Protein AF-A0A0N8TDS8-F1 (afdb_monomer_lite)

Foldseek 3Di:
DADPFNDKDKDDDPPDPPDDIDIDGHWPVRQVVPPDVVLVVCVVVVNNVLVVQCVPDPGSVSSVVSVCVVVVVD

Secondary structure (DSSP, 8-state):
---SS-EEEE------TT----EEEE-HHHHHT-SS-HHHHHHHTT-THHHHHHTT-SSHHHHHHHHHHHHHT-

Radius of gyration: 13.67 Å; chains: 1; bounding box: 40×26×28 Å

Sequence (74 aa):
VFAAAPFCFEQSITGGHAERGGCIFLNLAGLENWPGDWRVHLEKSGCGWVAELMAGAQTDQQAVKLILEQVTIT

Organism: NCBI:txid251720

Structure (mmCIF, N/CA/C/O backbone):
data_AF-A0A0N8TDS8-F1
#
_entry.id   AF-A0A0N8TDS8-F1
#
loop_
_atom_site.group_PDB
_atom_site.id
_atom_site.type_symbol
_atom_site.label_atom_id
_atom_site.label_alt_id
_atom_site.label_comp_id
_atom_site.label_asym_id
_atom_site.label_entity_id
_atom_site.label_seq_id
_atom_site.pdbx_PDB_ins_code
_atom_site.Cartn_x
_atom_site.Cartn_y
_atom_site.Cartn_z
_atom_site.occupancy
_atom_site.B_iso_or_equiv
_atom_site.auth_seq_id
_atom_site.auth_comp_id
_atom_site.auth_asym_id
_atom_site.auth_atom_id
_atom_site.pdbx_PDB_model_num
ATOM 1 N N . VAL A 1 1 ? -0.929 9.459 17.049 1.00 50.84 1 VAL A N 1
ATOM 2 C CA . VAL A 1 1 ? -1.294 10.419 15.981 1.00 50.84 1 VAL A CA 1
ATOM 3 C C . VAL A 1 1 ? -0.797 9.827 14.677 1.00 50.84 1 VAL A C 1
ATOM 5 O O . VAL A 1 1 ? 0.395 9.566 14.591 1.00 50.84 1 VAL A O 1
ATOM 8 N N . PHE A 1 2 ? -1.685 9.512 13.734 1.00 61.75 2 PHE A N 1
ATOM 9 C CA . PHE A 1 2 ? -1.270 9.045 12.406 1.00 61.75 2 PHE A CA 1
ATOM 10 C C . PHE A 1 2 ? -0.771 10.232 11.573 1.00 61.75 2 PHE A C 1
ATOM 12 O O . PHE A 1 2 ? -1.263 11.349 11.748 1.00 61.75 2 PHE A O 1
ATOM 19 N N . ALA A 1 3 ? 0.214 10.001 10.704 1.00 70.50 3 ALA A N 1
ATOM 20 C CA . ALA A 1 3 ? 0.675 11.010 9.755 1.00 70.50 3 ALA A CA 1
ATOM 21 C C . ALA A 1 3 ? -0.465 11.410 8.802 1.00 70.50 3 ALA A C 1
ATOM 23 O O . ALA A 1 3 ? -1.308 10.581 8.468 1.00 70.50 3 ALA A O 1
ATOM 24 N N . ALA A 1 4 ? -0.476 12.667 8.347 1.00 81.00 4 ALA A N 1
ATOM 25 C CA . ALA A 1 4 ? -1.512 13.190 7.447 1.00 81.00 4 ALA A CA 1
ATOM 26 C C . ALA A 1 4 ? -1.518 12.533 6.049 1.00 81.00 4 ALA A C 1
ATOM 28 O O . ALA A 1 4 ? -2.497 12.655 5.324 1.00 81.00 4 ALA A O 1
ATOM 29 N N . ALA A 1 5 ? -0.430 11.856 5.674 1.00 88.88 5 ALA A N 1
ATOM 30 C CA . ALA A 1 5 ? -0.276 11.102 4.433 1.00 88.88 5 ALA A CA 1
ATOM 31 C C . ALA A 1 5 ? 0.543 9.834 4.741 1.00 88.88 5 ALA A C 1
ATOM 33 O O . ALA A 1 5 ? 1.772 9.860 4.662 1.00 88.88 5 ALA A O 1
ATOM 34 N N . PRO A 1 6 ? -0.105 8.758 5.221 1.00 87.75 6 PRO A N 1
ATOM 35 C CA . PRO A 1 6 ? 0.600 7.601 5.764 1.00 87.75 6 PRO A CA 1
ATOM 36 C C . PRO A 1 6 ? 1.169 6.657 4.696 1.00 87.75 6 PRO A C 1
ATOM 38 O O . PRO A 1 6 ? 1.974 5.794 5.038 1.00 87.75 6 PRO A O 1
ATOM 41 N N . PHE A 1 7 ? 0.772 6.790 3.427 1.00 90.00 7 PHE A N 1
ATOM 42 C CA . PHE A 1 7 ? 1.192 5.881 2.362 1.00 90.00 7 PHE A CA 1
ATOM 43 C C . PHE A 1 7 ? 2.390 6.451 1.614 1.00 90.00 7 PHE A C 1
ATOM 45 O O . PHE A 1 7 ? 2.298 7.529 1.035 1.00 90.00 7 PHE A O 1
ATOM 52 N N . CYS A 1 8 ? 3.503 5.723 1.614 1.00 90.06 8 CYS A N 1
ATOM 53 C CA . CYS A 1 8 ? 4.725 6.115 0.922 1.00 90.06 8 CYS A CA 1
ATOM 54 C C . CYS A 1 8 ? 4.962 5.201 -0.283 1.00 90.06 8 CYS A C 1
ATOM 56 O O . CYS A 1 8 ? 5.018 3.983 -0.125 1.00 90.06 8 CYS A O 1
ATOM 58 N N . PHE A 1 9 ? 5.137 5.789 -1.467 1.00 85.94 9 PHE A N 1
ATOM 59 C CA . PHE A 1 9 ? 5.664 5.091 -2.640 1.00 85.94 9 PHE A CA 1
ATOM 60 C C . PHE A 1 9 ? 7.041 5.645 -2.939 1.00 85.94 9 PHE A C 1
ATOM 62 O O . PHE A 1 9 ? 7.187 6.831 -3.237 1.00 85.94 9 PHE A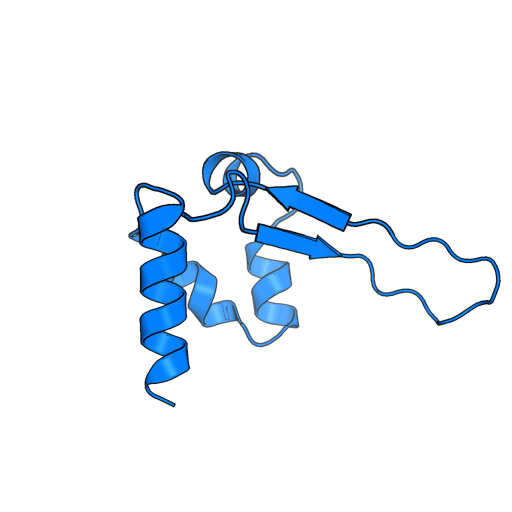 O 1
ATOM 69 N N . GLU A 1 10 ? 8.045 4.784 -2.865 1.00 84.19 10 GLU A N 1
ATOM 70 C CA . GLU A 1 10 ? 9.432 5.146 -3.110 1.00 84.19 10 GLU A CA 1
ATOM 71 C C . GLU A 1 10 ? 9.987 4.442 -4.344 1.00 84.19 10 GLU A C 1
ATOM 73 O O . GLU A 1 10 ? 9.615 3.319 -4.690 1.00 84.19 10 GLU A O 1
ATOM 78 N N . GLN A 1 11 ? 10.883 5.137 -5.033 1.00 81.19 11 GLN A N 1
ATOM 79 C CA . GLN A 1 11 ? 11.612 4.579 -6.153 1.00 81.19 11 GLN A CA 1
ATOM 80 C C . GLN A 1 11 ? 12.803 3.777 -5.630 1.00 81.19 11 GLN A C 1
ATOM 82 O O . GLN A 1 11 ? 13.695 4.324 -4.981 1.00 81.19 11 GLN A O 1
ATOM 87 N N . SER A 1 12 ? 12.851 2.490 -5.977 1.00 76.56 12 SER A N 1
ATOM 88 C CA . SER A 1 12 ? 14.063 1.693 -5.797 1.00 76.56 12 SER A CA 1
ATOM 89 C C . SER A 1 12 ? 15.163 2.224 -6.723 1.00 76.56 12 SER A C 1
ATOM 91 O O . SER A 1 12 ? 14.953 2.343 -7.932 1.00 76.56 12 SER A O 1
ATOM 93 N N . ILE A 1 13 ? 16.320 2.563 -6.154 1.00 78.88 13 ILE A N 1
ATOM 94 C CA . ILE A 1 13 ? 17.511 3.011 -6.888 1.00 78.88 13 ILE A CA 1
ATOM 95 C C . ILE A 1 13 ? 18.589 1.927 -6.845 1.00 78.88 13 ILE A C 1
ATOM 97 O O . ILE A 1 13 ? 18.751 1.244 -5.835 1.00 78.88 13 ILE A O 1
ATOM 101 N N . THR A 1 14 ? 19.360 1.768 -7.922 1.00 69.75 14 THR A N 1
ATOM 102 C CA . THR A 1 14 ? 20.354 0.684 -8.081 1.00 69.75 14 THR A CA 1
ATOM 103 C C . THR A 1 14 ? 21.676 0.977 -7.340 1.00 69.75 14 THR A C 1
ATOM 105 O O . THR A 1 14 ? 22.726 0.426 -7.652 1.00 69.75 14 THR A O 1
ATOM 108 N N . GLY A 1 15 ? 21.639 1.830 -6.309 1.00 70.44 15 GLY A N 1
ATOM 109 C CA . GLY A 1 15 ? 22.757 2.056 -5.383 1.00 70.44 15 GLY A CA 1
ATOM 110 C C . GLY A 1 15 ? 23.941 2.849 -5.951 1.00 70.44 15 GLY A C 1
ATOM 111 O O . GLY A 1 15 ? 25.023 2.832 -5.365 1.00 70.44 15 GLY A O 1
ATOM 112 N N . GLY 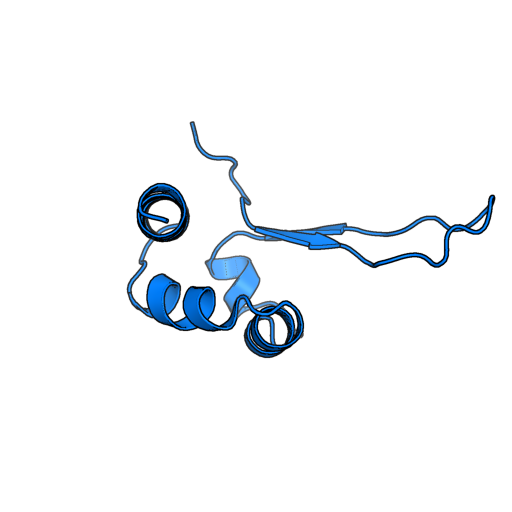A 1 16 ? 23.775 3.548 -7.078 1.00 76.75 16 GLY A N 1
ATOM 113 C CA . GLY A 1 16 ? 24.814 4.425 -7.620 1.00 76.75 16 GLY A CA 1
ATOM 114 C C . GLY A 1 16 ? 25.074 5.626 -6.704 1.00 76.75 16 GLY A C 1
ATOM 115 O O . GLY A 1 16 ? 24.137 6.280 -6.258 1.00 76.75 16 GLY A O 1
ATOM 116 N N . HIS A 1 17 ? 26.347 5.968 -6.467 1.00 72.00 17 HIS A N 1
ATOM 117 C CA . HIS A 1 17 ? 26.776 7.045 -5.550 1.00 72.00 17 HIS A CA 1
ATOM 118 C C . HIS A 1 17 ? 26.163 8.437 -5.830 1.00 72.00 17 HIS A C 1
ATOM 120 O O . HIS A 1 17 ? 26.235 9.316 -4.974 1.00 72.00 17 HIS A O 1
ATOM 126 N N . ALA A 1 18 ? 25.586 8.654 -7.015 1.00 74.50 18 ALA A N 1
ATOM 127 C CA . ALA A 1 18 ? 24.974 9.916 -7.429 1.00 74.50 18 ALA A CA 1
ATOM 128 C C . ALA A 1 18 ? 23.453 9.828 -7.658 1.00 74.50 18 ALA A C 1
ATOM 130 O O . ALA A 1 18 ? 22.833 10.838 -7.992 1.00 74.50 18 ALA A O 1
ATOM 131 N N . GLU A 1 19 ? 22.839 8.652 -7.501 1.00 68.25 19 GLU A N 1
ATOM 132 C CA . GLU A 1 19 ? 21.404 8.498 -7.736 1.00 68.25 19 GLU A CA 1
ATOM 133 C C . GLU A 1 19 ? 20.608 9.004 -6.534 1.00 68.25 19 GLU A C 1
ATOM 135 O O . GLU A 1 19 ? 20.816 8.587 -5.395 1.00 68.25 19 GLU A O 1
ATOM 140 N N . ARG A 1 20 ? 19.673 9.923 -6.789 1.00 66.56 20 ARG A N 1
ATOM 141 C CA . ARG A 1 20 ? 18.686 10.355 -5.799 1.00 66.56 20 ARG A CA 1
ATOM 142 C C . ARG A 1 20 ? 17.362 9.693 -6.135 1.00 66.56 20 ARG A C 1
ATOM 144 O O . ARG A 1 20 ? 16.758 10.015 -7.154 1.00 66.56 20 ARG A O 1
ATOM 151 N N . GLY A 1 21 ? 16.937 8.770 -5.280 1.00 74.88 21 GLY A N 1
ATOM 152 C CA . GLY A 1 21 ? 15.578 8.244 -5.314 1.00 74.88 21 GLY A CA 1
ATOM 153 C C . GLY A 1 21 ? 14.569 9.323 -4.932 1.00 74.88 21 GLY A C 1
ATOM 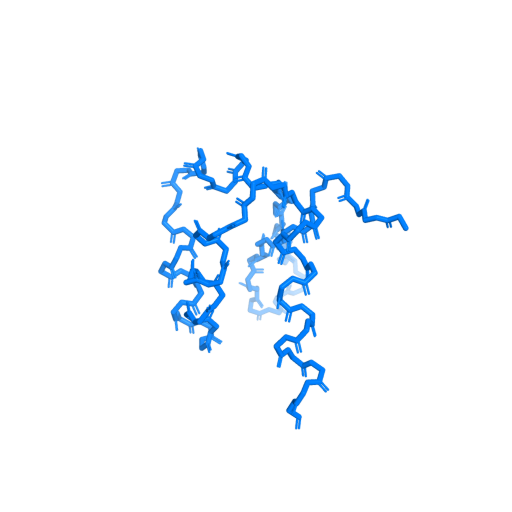154 O O . GLY A 1 21 ? 14.911 10.319 -4.289 1.00 74.88 21 GLY A O 1
ATOM 155 N N . GLY A 1 22 ? 13.322 9.121 -5.338 1.00 84.00 22 GLY A N 1
ATOM 156 C CA . GLY A 1 22 ? 12.190 9.935 -4.914 1.00 84.00 22 GLY A CA 1
ATOM 157 C C . GLY A 1 22 ? 11.217 9.114 -4.082 1.00 84.00 22 GLY A C 1
ATOM 158 O O . GLY A 1 22 ? 11.123 7.898 -4.247 1.00 84.00 22 GLY A O 1
ATOM 159 N N . CYS A 1 23 ? 10.466 9.792 -3.223 1.00 87.62 23 CYS A N 1
ATOM 160 C CA . CYS A 1 23 ? 9.263 9.233 -2.628 1.00 87.62 23 CYS A CA 1
ATOM 161 C C . CYS A 1 23 ? 8.113 10.231 -2.734 1.00 87.62 23 CYS A C 1
ATOM 163 O O . CYS A 1 23 ? 8.320 11.447 -2.781 1.00 87.62 23 CYS A O 1
ATOM 165 N N . ILE A 1 24 ? 6.898 9.700 -2.781 1.00 88.81 24 ILE A N 1
ATOM 166 C CA . ILE A 1 24 ? 5.668 10.469 -2.654 1.00 88.81 24 ILE A CA 1
ATOM 167 C C . ILE A 1 24 ? 4.882 9.931 -1.465 1.00 88.81 24 ILE A C 1
ATOM 169 O O . ILE A 1 24 ? 4.733 8.720 -1.302 1.00 88.81 24 ILE A O 1
ATOM 173 N N . PHE A 1 25 ? 4.382 10.852 -0.645 1.00 91.19 25 PHE A N 1
ATOM 174 C CA . PHE A 1 25 ? 3.486 10.546 0.460 1.00 91.19 25 PHE A CA 1
ATOM 175 C C . PHE A 1 25 ? 2.063 10.915 0.064 1.00 91.19 25 PHE A C 1
ATOM 177 O O . PHE A 1 25 ? 1.803 12.042 -0.360 1.00 91.19 25 PHE A O 1
ATOM 184 N N . LEU A 1 26 ? 1.148 9.965 0.209 1.00 91.75 26 LEU A N 1
ATOM 185 C CA . LEU A 1 26 ? -0.255 10.100 -0.149 1.00 91.75 26 LEU A CA 1
ATOM 186 C C . LEU A 1 26 ? -1.139 9.743 1.050 1.00 91.75 26 LEU A C 1
ATOM 188 O O . LEU A 1 26 ? -0.795 8.910 1.891 1.00 91.75 26 LEU A O 1
ATOM 192 N N . ASN A 1 27 ? -2.292 10.397 1.124 1.00 93.12 27 ASN A N 1
ATOM 193 C CA . ASN A 1 27 ? -3.430 9.933 1.911 1.00 93.12 27 ASN A CA 1
ATOM 194 C C . ASN A 1 27 ? -4.346 9.068 1.030 1.00 93.12 27 ASN A C 1
ATOM 196 O O . ASN A 1 27 ? -4.071 8.890 -0.156 1.00 93.12 27 ASN A O 1
ATOM 200 N N . LEU A 1 28 ? -5.428 8.524 1.582 1.00 90.88 28 LEU A N 1
ATOM 201 C CA . LEU A 1 28 ? -6.334 7.629 0.858 1.00 90.88 28 LEU A CA 1
ATOM 202 C C . LEU A 1 28 ? -6.963 8.315 -0.365 1.00 90.88 28 LEU A C 1
ATOM 204 O O . LEU A 1 28 ? -7.034 7.736 -1.444 1.00 90.88 28 LEU A O 1
ATOM 208 N N . ALA A 1 29 ? -7.338 9.589 -0.235 1.00 90.56 29 ALA A N 1
ATOM 209 C CA . ALA A 1 29 ? -7.824 10.374 -1.368 1.00 90.56 29 ALA A CA 1
ATOM 210 C C . ALA A 1 29 ? -6.728 10.601 -2.425 1.00 90.56 29 ALA A C 1
ATOM 212 O O . ALA A 1 29 ? -6.995 10.560 -3.623 1.00 90.56 29 ALA A O 1
ATOM 213 N N . GLY A 1 30 ? -5.492 10.844 -1.995 1.00 91.94 30 GLY A N 1
ATOM 214 C CA . GLY A 1 30 ? -4.335 11.025 -2.863 1.00 91.94 30 GLY A CA 1
ATOM 215 C C . GLY A 1 30 ? -3.965 9.750 -3.611 1.00 91.94 30 GLY A C 1
ATOM 216 O O . GLY A 1 30 ? -3.595 9.838 -4.772 1.00 91.94 30 GLY A O 1
ATOM 217 N N . LEU A 1 31 ? -4.124 8.587 -2.978 1.00 90.56 31 LEU A N 1
ATOM 218 C CA . LEU A 1 31 ? -3.978 7.271 -3.597 1.00 90.56 31 LEU A CA 1
ATOM 219 C C . LEU A 1 31 ? -4.964 7.073 -4.749 1.00 90.56 31 LEU A C 1
ATOM 221 O O . LEU A 1 31 ? -4.546 6.755 -5.855 1.00 90.56 31 LEU A O 1
ATOM 225 N N . GLU A 1 32 ? -6.258 7.302 -4.517 1.00 90.00 32 GLU A N 1
ATOM 226 C CA . GLU A 1 32 ? -7.280 7.111 -5.560 1.00 90.00 32 GLU A CA 1
ATOM 227 C C . GLU A 1 32 ? -7.171 8.125 -6.708 1.00 90.00 32 GLU A C 1
ATOM 229 O O . GLU A 1 32 ? -7.573 7.834 -7.830 1.00 90.00 32 GLU A O 1
ATOM 234 N N . ASN A 1 33 ? -6.602 9.306 -6.451 1.00 91.00 33 ASN A N 1
ATOM 235 C CA . ASN A 1 33 ? -6.341 10.315 -7.482 1.00 91.00 33 ASN A CA 1
ATOM 236 C C . ASN A 1 33 ? -4.937 10.211 -8.099 1.00 91.00 33 ASN A C 1
ATOM 238 O O . ASN A 1 33 ? -4.600 10.996 -8.991 1.00 91.00 33 ASN A O 1
ATOM 242 N N . TRP A 1 34 ? -4.089 9.300 -7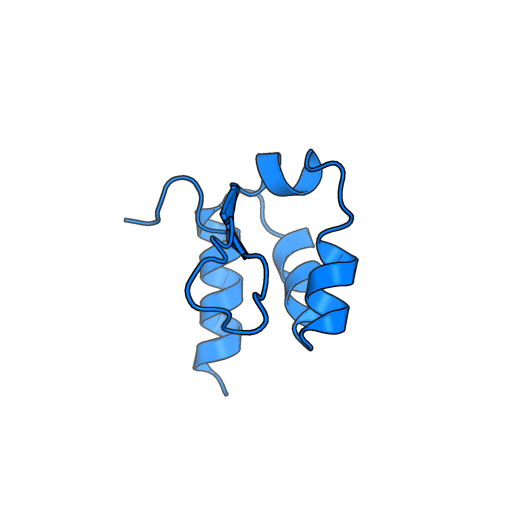.617 1.00 90.25 34 TRP A N 1
ATOM 243 C CA . TRP A 1 34 ? -2.744 9.149 -8.152 1.00 90.25 34 TRP A CA 1
ATOM 244 C C . TRP A 1 34 ? -2.836 8.554 -9.565 1.00 90.25 34 TRP A C 1
ATOM 246 O O . TRP A 1 34 ? -3.529 7.562 -9.764 1.00 90.25 34 TRP A O 1
ATOM 256 N N . PRO A 1 35 ? -2.151 9.128 -10.572 1.00 85.81 35 PRO A N 1
ATOM 257 C CA . PRO A 1 35 ? -2.254 8.659 -11.957 1.00 85.81 35 PRO A CA 1
ATOM 258 C C . PRO A 1 35 ? -1.693 7.247 -12.183 1.00 85.81 35 PRO A C 1
ATOM 260 O O . PRO A 1 35 ? -1.915 6.669 -13.246 1.00 85.81 35 PRO A O 1
ATOM 263 N N . GLY A 1 36 ? -0.937 6.705 -11.225 1.00 83.88 36 GLY A N 1
ATOM 264 C CA . GLY A 1 36 ? -0.491 5.317 -11.240 1.00 83.88 36 GLY A CA 1
ATOM 265 C C . GLY A 1 36 ? -1.521 4.389 -10.597 1.00 83.88 36 GLY A C 1
ATOM 266 O O . GLY A 1 36 ? -2.189 4.752 -9.633 1.00 83.88 36 GLY A O 1
ATOM 267 N N . ASP A 1 37 ? -1.614 3.155 -11.089 1.00 88.81 37 ASP A N 1
ATOM 268 C CA . ASP A 1 37 ? -2.419 2.128 -10.428 1.00 88.81 37 ASP A CA 1
ATOM 269 C C . ASP A 1 37 ? -1.658 1.575 -9.215 1.00 88.81 37 ASP A C 1
ATOM 271 O O . ASP A 1 37 ? -0.896 0.608 -9.306 1.00 88.81 37 ASP A O 1
ATOM 275 N N . TRP A 1 38 ? -1.837 2.219 -8.061 1.00 90.25 38 TRP A N 1
ATOM 276 C CA . TRP A 1 38 ? -1.198 1.819 -6.807 1.00 90.25 38 TRP A CA 1
ATOM 277 C C . TRP A 1 38 ? -1.531 0.380 -6.392 1.00 90.25 38 TRP A C 1
ATOM 279 O O . TRP A 1 38 ? -0.725 -0.245 -5.701 1.00 90.25 38 TRP A O 1
ATOM 289 N N . ARG A 1 39 ? -2.659 -0.185 -6.847 1.00 92.75 39 ARG A N 1
ATOM 290 C CA . ARG A 1 39 ? -3.026 -1.580 -6.563 1.00 92.75 39 ARG A CA 1
ATOM 291 C C . ARG A 1 39 ? -2.068 -2.535 -7.269 1.00 92.75 39 ARG A C 1
ATOM 293 O O . ARG A 1 39 ? -1.570 -3.470 -6.652 1.00 92.75 39 ARG A O 1
ATOM 300 N N . VAL A 1 40 ? -1.686 -2.236 -8.512 1.00 91.62 40 VAL A N 1
ATOM 301 C CA . VAL A 1 40 ? -0.658 -3.003 -9.242 1.00 91.62 40 VAL A CA 1
ATOM 302 C C . VAL A 1 40 ? 0.701 -2.950 -8.536 1.00 91.62 40 VAL A C 1
ATOM 304 O O . VAL A 1 40 ? 1.449 -3.929 -8.562 1.00 91.62 40 VAL A O 1
ATOM 307 N N . HIS A 1 41 ? 1.046 -1.828 -7.898 1.00 88.94 41 HIS A N 1
ATOM 308 C CA . HIS A 1 41 ? 2.279 -1.736 -7.111 1.00 88.94 41 HIS A CA 1
ATOM 309 C C . HIS A 1 41 ? 2.246 -2.646 -5.879 1.00 88.94 41 HIS A C 1
ATOM 311 O O . HIS A 1 41 ? 3.249 -3.301 -5.598 1.00 88.94 41 HIS A O 1
ATOM 317 N N . LEU A 1 42 ? 1.101 -2.735 -5.198 1.00 91.69 42 LEU A N 1
ATOM 318 C CA . LEU A 1 42 ? 0.911 -3.649 -4.072 1.00 91.69 42 LEU A CA 1
ATOM 319 C C . LEU A 1 42 ? 0.973 -5.118 -4.490 1.00 91.69 42 LEU A C 1
ATOM 321 O O . LEU A 1 42 ? 1.611 -5.915 -3.810 1.00 91.69 42 LEU A O 1
ATOM 325 N N . GLU A 1 43 ? 0.376 -5.481 -5.624 1.00 92.25 43 GLU A N 1
ATOM 326 C CA . GLU A 1 43 ? 0.489 -6.841 -6.167 1.00 92.25 43 GLU A CA 1
ATOM 327 C C . GLU A 1 43 ? 1.954 -7.227 -6.401 1.00 92.25 43 GLU A C 1
ATOM 329 O O . GLU A 1 43 ? 2.424 -8.275 -5.956 1.00 92.25 43 GLU A O 1
ATOM 334 N N . LYS A 1 44 ? 2.724 -6.336 -7.036 1.00 89.94 44 LYS A N 1
ATOM 335 C CA . LYS A 1 44 ? 4.149 -6.566 -7.317 1.00 89.94 44 LYS A CA 1
ATOM 336 C C . LYS A 1 44 ? 5.012 -6.661 -6.060 1.00 89.94 44 LYS A C 1
ATOM 338 O O . LYS A 1 44 ? 6.059 -7.300 -6.115 1.00 89.94 44 LYS A O 1
ATOM 343 N N . SER A 1 45 ? 4.606 -6.035 -4.955 1.00 87.00 45 SER A N 1
ATOM 344 C CA . SER A 1 45 ? 5.311 -6.129 -3.674 1.00 87.00 45 SER A CA 1
ATOM 345 C C . SER A 1 45 ? 4.853 -7.307 -2.805 1.00 87.00 45 SER A C 1
ATOM 347 O O . SER A 1 45 ? 5.382 -7.480 -1.710 1.00 87.00 45 SER A O 1
ATOM 349 N N . GLY A 1 46 ? 3.895 -8.123 -3.268 1.00 89.94 46 GLY A N 1
ATOM 350 C CA . GLY A 1 46 ? 3.293 -9.200 -2.473 1.00 89.94 46 GLY A CA 1
ATOM 351 C C . GLY A 1 46 ? 2.298 -8.704 -1.416 1.00 89.94 46 GLY A C 1
ATOM 352 O O . GLY A 1 46 ? 1.862 -9.473 -0.562 1.00 89.94 46 GLY A O 1
ATOM 353 N N . CYS A 1 47 ? 1.917 -7.427 -1.477 1.00 91.31 47 CYS A N 1
ATOM 354 C CA . CYS A 1 47 ? 0.983 -6.771 -0.567 1.00 91.31 47 CYS A CA 1
ATOM 355 C C . CYS A 1 47 ? -0.411 -6.561 -1.184 1.00 91.31 47 CYS A C 1
ATOM 357 O O . CYS A 1 47 ? -1.137 -5.678 -0.731 1.00 91.31 47 CYS A O 1
ATOM 359 N N . GLY A 1 48 ? -0.804 -7.340 -2.200 1.00 92.00 48 GLY A N 1
ATOM 360 C CA . GLY A 1 48 ? -2.104 -7.211 -2.884 1.00 92.00 48 GLY A CA 1
ATOM 361 C C . GLY A 1 48 ? -3.311 -7.193 -1.934 1.00 92.00 48 GLY A C 1
ATOM 362 O O . GLY A 1 48 ? -4.235 -6.397 -2.099 1.00 92.00 48 GLY A O 1
ATOM 363 N N . TRP A 1 49 ? -3.225 -7.952 -0.836 1.00 91.38 49 TRP A N 1
ATOM 364 C CA . TRP A 1 49 ? -4.211 -7.992 0.253 1.00 91.38 49 TRP A CA 1
ATOM 365 C C . TRP A 1 49 ? -4.537 -6.615 0.863 1.00 91.38 49 TRP A C 1
ATOM 367 O O . TRP A 1 49 ? -5.638 -6.401 1.371 1.00 91.38 49 TRP A O 1
ATOM 377 N N . VAL A 1 50 ? -3.611 -5.652 0.801 1.00 92.94 50 VAL A N 1
ATOM 378 C CA . VAL A 1 50 ? -3.827 -4.290 1.311 1.00 92.94 50 VAL A CA 1
ATOM 379 C C . VAL A 1 50 ? -4.915 -3.573 0.508 1.00 92.94 50 VAL A C 1
ATOM 381 O O . VAL A 1 50 ? -5.708 -2.835 1.089 1.00 92.94 50 VAL A O 1
ATOM 384 N N . ALA A 1 51 ? -4.998 -3.796 -0.808 1.00 91.94 51 ALA A N 1
ATOM 385 C CA . ALA A 1 51 ? -6.002 -3.144 -1.647 1.00 91.94 51 ALA A CA 1
ATOM 386 C C . ALA A 1 51 ? -7.430 -3.559 -1.260 1.00 91.94 51 ALA A C 1
ATOM 388 O O . ALA A 1 51 ? -8.327 -2.716 -1.225 1.00 91.94 51 ALA A O 1
ATOM 389 N N . GLU A 1 52 ? -7.625 -4.834 -0.917 1.00 90.31 52 GLU A N 1
ATOM 390 C CA . GLU A 1 52 ? -8.912 -5.368 -0.463 1.00 90.31 52 GLU A CA 1
ATOM 391 C C . GLU A 1 52 ? -9.309 -4.800 0.903 1.00 90.31 52 GLU A C 1
ATOM 393 O O . GLU A 1 52 ? -10.439 -4.347 1.082 1.00 90.31 52 GLU A O 1
ATOM 398 N N . LEU A 1 53 ? -8.371 -4.745 1.855 1.00 89.12 53 LEU A N 1
ATOM 399 C CA . LEU A 1 53 ? -8.633 -4.166 3.177 1.00 89.12 53 LEU A CA 1
ATOM 400 C C . LEU A 1 53 ? -8.955 -2.672 3.106 1.00 89.12 53 LEU A C 1
ATOM 402 O O . LEU A 1 53 ? -9.836 -2.189 3.819 1.00 89.12 53 LEU A O 1
ATOM 406 N N . MET A 1 54 ? -8.260 -1.929 2.244 1.00 88.44 54 MET A N 1
ATOM 407 C CA . MET A 1 54 ? -8.495 -0.494 2.100 1.00 88.44 54 MET A CA 1
ATOM 408 C C . MET A 1 54 ? -9.799 -0.165 1.370 1.00 88.44 54 MET A C 1
ATOM 410 O O . MET A 1 54 ? -10.328 0.921 1.584 1.00 88.44 54 MET A O 1
ATOM 414 N N . ALA A 1 55 ? -10.371 -1.085 0.584 1.00 87.38 55 ALA A N 1
ATOM 415 C CA . ALA A 1 55 ? -11.658 -0.864 -0.083 1.00 87.38 55 ALA A CA 1
ATOM 416 C C . ALA A 1 55 ? -12.818 -0.602 0.903 1.00 87.38 55 ALA A C 1
ATOM 418 O O . ALA A 1 55 ? -13.811 0.020 0.531 1.00 87.38 55 ALA A O 1
ATOM 419 N N . GLY A 1 56 ? -12.697 -1.054 2.158 1.00 83.88 56 GLY A N 1
ATOM 420 C CA . GLY A 1 56 ? -13.668 -0.795 3.229 1.00 83.88 56 GLY A CA 1
ATOM 421 C C . GLY A 1 56 ? -13.335 0.399 4.133 1.00 83.88 56 GLY A C 1
ATOM 422 O O . GLY A 1 56 ? -14.057 0.650 5.104 1.00 83.88 56 GLY A O 1
ATOM 423 N N . ALA A 1 57 ? -12.234 1.109 3.879 1.00 89.56 57 ALA A N 1
ATOM 424 C CA . ALA A 1 57 ? -11.790 2.216 4.712 1.00 89.56 57 ALA A CA 1
ATOM 425 C C . ALA A 1 57 ? -12.334 3.560 4.209 1.00 89.56 57 ALA A C 1
ATOM 427 O O . ALA A 1 57 ? -12.177 3.914 3.048 1.00 89.56 57 ALA A O 1
ATOM 428 N N . GLN A 1 58 ? -12.901 4.356 5.118 1.00 88.38 58 GLN A N 1
ATOM 429 C CA . GLN A 1 58 ? -13.416 5.696 4.807 1.00 88.38 58 GLN A CA 1
ATOM 430 C C . GLN A 1 58 ? -12.437 6.814 5.188 1.00 88.38 58 GLN A C 1
ATOM 432 O O . GLN A 1 58 ? -12.634 7.970 4.821 1.00 88.38 58 GLN A O 1
ATOM 437 N N . THR A 1 59 ? -11.405 6.494 5.971 1.00 91.38 59 THR A N 1
ATOM 438 C CA . THR A 1 59 ? -10.412 7.457 6.465 1.00 91.38 59 THR A CA 1
ATOM 439 C C . THR A 1 59 ? -9.019 6.841 6.471 1.00 91.38 59 THR A C 1
ATOM 441 O O . THR A 1 59 ? -8.877 5.627 6.632 1.00 91.38 59 THR A O 1
ATOM 444 N N . ASP A 1 60 ? -7.989 7.686 6.395 1.00 90.38 60 ASP A N 1
ATOM 445 C CA . ASP A 1 60 ? -6.584 7.265 6.483 1.00 90.38 60 ASP A CA 1
ATOM 446 C C . ASP A 1 60 ? -6.308 6.461 7.758 1.00 90.38 60 ASP A C 1
ATOM 448 O O . ASP A 1 60 ? -5.636 5.434 7.735 1.00 90.38 60 ASP A O 1
ATOM 452 N N . GLN A 1 61 ? -6.874 6.903 8.884 1.00 90.44 61 GLN A N 1
ATOM 453 C CA . GLN A 1 61 ? -6.697 6.247 10.179 1.00 90.44 61 GLN A CA 1
ATOM 454 C C . GLN A 1 61 ? -7.327 4.855 10.200 1.00 90.44 61 GLN A C 1
ATOM 456 O O . GLN A 1 61 ? -6.735 3.925 10.743 1.00 90.44 61 GLN A O 1
ATOM 461 N N . GLN A 1 62 ? -8.513 4.703 9.605 1.00 91.88 62 GLN A N 1
ATOM 462 C CA . GLN A 1 62 ? -9.171 3.406 9.484 1.00 91.88 62 GLN A CA 1
ATOM 463 C C . GLN A 1 62 ? -8.377 2.474 8.565 1.00 91.88 62 GLN A C 1
ATOM 465 O O . GLN A 1 62 ? -8.165 1.323 8.931 1.00 91.88 62 GLN A O 1
ATOM 470 N N . ALA A 1 63 ? -7.895 2.972 7.423 1.00 91.81 63 ALA A N 1
ATOM 471 C CA . ALA A 1 63 ? -7.080 2.190 6.496 1.00 91.81 63 ALA A CA 1
ATOM 472 C C . ALA A 1 63 ? -5.801 1.677 7.175 1.00 91.81 63 ALA A C 1
ATOM 474 O O . ALA A 1 63 ? -5.540 0.476 7.177 1.00 91.81 63 ALA A O 1
ATOM 475 N N . VAL A 1 64 ? -5.048 2.563 7.837 1.00 91.44 64 VAL A N 1
ATOM 476 C CA . VAL A 1 64 ? -3.830 2.180 8.568 1.00 91.44 64 VAL A CA 1
ATOM 477 C C . VAL A 1 64 ? -4.146 1.198 9.695 1.00 91.44 64 VAL A C 1
ATOM 479 O O . VAL A 1 64 ? -3.417 0.226 9.875 1.00 91.44 64 VAL A O 1
ATOM 482 N N . LYS A 1 65 ? -5.234 1.413 10.441 1.00 91.81 65 LYS A N 1
ATOM 483 C CA . LYS A 1 65 ? -5.651 0.500 11.510 1.00 91.81 65 LYS A CA 1
ATOM 484 C C . LYS A 1 65 ? -5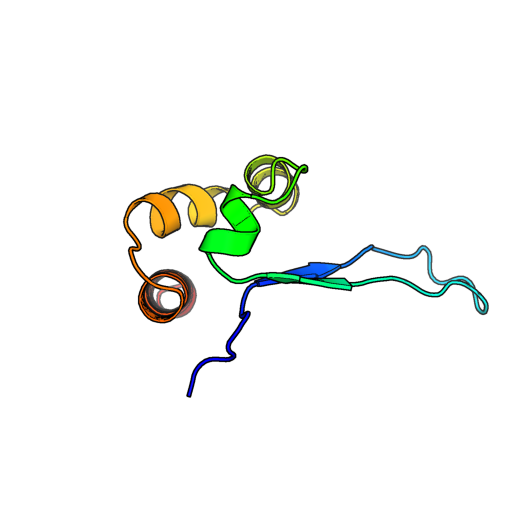.915 -0.913 10.978 1.00 91.81 65 LYS A C 1
ATOM 486 O O . LYS A 1 65 ? -5.360 -1.854 11.533 1.00 91.81 65 LYS A O 1
ATOM 491 N N . LEU A 1 66 ? -6.699 -1.051 9.906 1.00 91.81 66 LEU A N 1
ATOM 492 C CA . LEU A 1 66 ? -7.011 -2.352 9.298 1.00 91.81 66 LEU A CA 1
ATOM 493 C C . LEU A 1 66 ? -5.741 -3.083 8.833 1.00 91.81 66 LEU A C 1
ATOM 495 O O . LEU A 1 66 ? -5.591 -4.279 9.067 1.00 91.81 66 LEU A O 1
ATOM 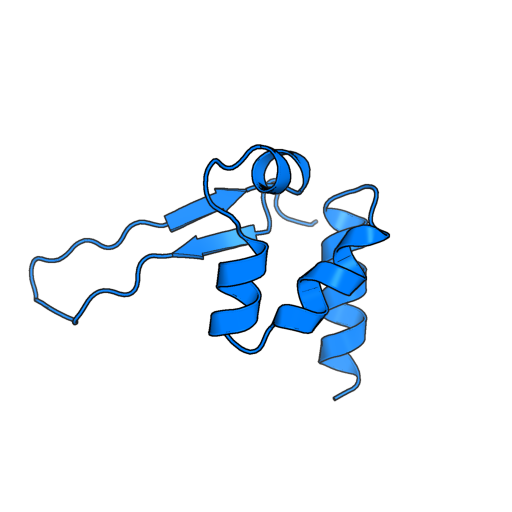499 N N . ILE A 1 67 ? -4.796 -2.353 8.230 1.00 90.94 67 ILE A N 1
ATOM 500 C CA . ILE A 1 67 ? -3.502 -2.904 7.802 1.00 90.94 67 ILE A CA 1
ATOM 501 C C . ILE A 1 67 ? -2.694 -3.395 9.010 1.00 90.94 67 ILE A C 1
ATOM 503 O O . ILE A 1 67 ? -2.182 -4.513 8.996 1.00 90.94 67 ILE A O 1
ATOM 507 N N . LEU A 1 68 ? -2.585 -2.585 10.067 1.00 90.88 68 LEU A N 1
ATOM 508 C CA . LEU A 1 68 ? -1.832 -2.953 11.270 1.00 90.88 68 LEU A CA 1
ATOM 509 C C . LEU A 1 68 ? -2.445 -4.159 11.990 1.00 90.88 68 LEU A C 1
ATOM 511 O O . LEU A 1 68 ? -1.701 -5.019 12.460 1.00 90.88 68 LEU A O 1
ATOM 515 N N . GLU A 1 69 ? -3.774 -4.248 12.058 1.00 91.31 69 GLU A N 1
ATOM 516 C CA . GLU A 1 69 ? -4.478 -5.388 12.656 1.00 91.31 69 GLU A CA 1
ATOM 517 C C . GLU A 1 69 ? -4.151 -6.694 11.920 1.00 91.31 69 GLU A C 1
ATOM 519 O O . GLU A 1 69 ? -3.845 -7.691 12.569 1.00 91.31 69 GLU A O 1
ATOM 524 N N . GLN A 1 70 ? -4.112 -6.681 10.585 1.00 87.00 70 GLN A N 1
ATOM 525 C CA . GLN A 1 70 ? -3.764 -7.862 9.790 1.00 87.00 70 GLN A CA 1
ATOM 526 C C . GLN A 1 70 ? -2.295 -8.289 9.969 1.00 87.00 70 GLN A C 1
ATOM 528 O O . GLN A 1 70 ? -2.008 -9.480 10.082 1.00 87.00 70 GLN A O 1
ATOM 533 N N . VAL A 1 71 ? -1.359 -7.334 10.013 1.00 84.38 71 VAL A N 1
ATOM 534 C CA . VAL A 1 71 ? 0.086 -7.628 10.119 1.00 84.38 71 VAL A CA 1
ATOM 535 C C . VAL A 1 71 ? 0.478 -8.082 11.525 1.00 84.38 71 VAL A C 1
ATOM 537 O O . VAL A 1 71 ? 1.380 -8.894 11.670 1.00 84.38 71 VAL A O 1
ATOM 540 N N . THR A 1 72 ? -0.205 -7.601 12.567 1.00 75.88 72 THR A N 1
ATOM 541 C CA . THR A 1 72 ? 0.122 -7.949 13.965 1.00 75.88 72 THR A CA 1
ATOM 542 C C . THR A 1 72 ? -0.336 -9.362 14.354 1.00 75.88 72 THR A C 1
ATOM 544 O O . THR A 1 72 ? 0.100 -9.892 15.372 1.00 75.88 72 THR A O 1
ATOM 547 N N . ILE A 1 73 ? -1.224 -9.977 13.569 1.00 58.47 73 ILE A N 1
ATOM 548 C CA . ILE A 1 73 ? -1.784 -11.309 13.847 1.00 58.47 73 ILE A CA 1
ATOM 549 C C . ILE A 1 73 ? -0.952 -12.436 13.187 1.00 58.47 73 ILE A C 1
ATOM 551 O O . ILE A 1 73 ? -1.235 -13.613 13.411 1.00 58.47 73 ILE A O 1
ATOM 555 N N . THR A 1 74 ? 0.098 -12.100 12.428 1.00 49.84 74 THR A N 1
ATOM 556 C CA . THR A 1 74 ? 1.005 -13.065 11.769 1.00 49.84 74 THR A CA 1
ATOM 557 C C . THR A 1 74 ? 2.347 -13.144 12.489 1.00 49.84 74 THR A C 1
ATOM 559 O O . THR A 1 74 ? 2.868 -14.273 12.628 1.00 49.84 74 THR A O 1
#

pLDDT: mean 84.89, std 9.84, range [49.84, 93.12]